Protein AF-A0A1Q3HQE5-F1 (afdb_monomer_lite)

Radius of gyration: 15.4 Å; chains: 1; bounding box: 28×26×59 Å

Secondary structure (DSSP, 8-state):
-------SEE-HHHHHHHHTS-HHHHHHHHHTT-S-EEEETTEEEEE---TT-------S--------

pLDDT: mean 74.87, std 20.27, range [40.88, 96.12]

Foldseek 3Di:
DDPPPPPQWDFLVRVCVVVVHDSVVSVVCVVVVQFDWDQDPNTITTGDDDPPDDRPPVPVDPPPPPDD

Structure (mmCIF, N/CA/C/O backbone):
data_AF-A0A1Q3HQE5-F1
#
_entry.id   AF-A0A1Q3HQE5-F1
#
loop_
_atom_site.group_PDB
_atom_site.id
_atom_site.type_symbol
_atom_site.label_atom_id
_atom_site.label_alt_id
_atom_site.label_comp_id
_atom_site.label_asym_id
_atom_site.label_entity_id
_atom_site.label_seq_id
_atom_site.pdbx_PDB_ins_code
_atom_site.Cartn_x
_atom_site.Cartn_y
_atom_site.Cartn_z
_atom_site.occupancy
_atom_site.B_iso_or_equiv
_atom_site.auth_seq_id
_atom_site.auth_comp_id
_atom_site.auth_asym_id
_atom_site.auth_atom_id
_atom_site.pdbx_PDB_model_num
ATOM 1 N N . MET A 1 1 ? 8.411 -15.102 -27.042 1.00 41.16 1 MET A N 1
ATOM 2 C CA . MET A 1 1 ? 7.545 -14.704 -25.914 1.00 41.16 1 MET A CA 1
ATOM 3 C C . MET A 1 1 ? 8.404 -13.882 -24.976 1.00 41.16 1 MET A C 1
ATOM 5 O O . MET A 1 1 ? 9.243 -14.447 -24.289 1.00 41.16 1 MET A O 1
ATOM 9 N N . SER A 1 2 ? 8.324 -12.557 -25.083 1.00 40.88 2 SER A N 1
ATOM 10 C CA . SER A 1 2 ? 9.162 -11.650 -24.301 1.00 40.88 2 SER A CA 1
ATOM 11 C C . SER A 1 2 ? 8.790 -11.774 -22.832 1.00 40.88 2 SER A C 1
ATOM 13 O O . SER A 1 2 ? 7.618 -11.637 -22.489 1.00 40.88 2 SER A O 1
ATOM 15 N N . ALA A 1 3 ? 9.783 -12.074 -21.997 1.00 44.66 3 ALA A N 1
ATOM 16 C CA . ALA A 1 3 ? 9.659 -12.048 -20.553 1.00 44.66 3 ALA A CA 1
ATOM 17 C C . ALA A 1 3 ? 9.080 -10.689 -20.150 1.00 44.66 3 ALA A C 1
ATOM 19 O O . ALA A 1 3 ? 9.734 -9.657 -20.298 1.00 44.66 3 ALA A O 1
ATOM 20 N N . VAL A 1 4 ? 7.823 -10.687 -19.710 1.00 48.34 4 VAL A N 1
ATOM 21 C CA . VAL A 1 4 ? 7.253 -9.557 -18.987 1.00 48.34 4 VAL A CA 1
ATOM 22 C C . VAL A 1 4 ? 8.083 -9.490 -17.720 1.00 48.34 4 VAL A C 1
ATOM 24 O O . VAL A 1 4 ? 7.946 -10.345 -16.852 1.00 48.34 4 VAL A O 1
ATOM 27 N N . THR A 1 5 ? 9.036 -8.564 -17.667 1.00 52.88 5 THR A N 1
ATOM 28 C CA . THR A 1 5 ? 9.836 -8.313 -16.475 1.00 52.88 5 THR A CA 1
ATOM 29 C C . THR A 1 5 ? 8.851 -7.913 -15.386 1.00 52.88 5 THR A C 1
ATOM 31 O O . THR A 1 5 ? 8.402 -6.768 -15.350 1.00 52.88 5 THR A O 1
ATOM 34 N N . GLU A 1 6 ? 8.415 -8.873 -14.570 1.00 58.88 6 GLU A N 1
ATOM 35 C CA . GLU A 1 6 ? 7.482 -8.606 -13.487 1.00 58.88 6 GLU A CA 1
ATOM 36 C C . GLU A 1 6 ? 8.118 -7.541 -12.600 1.00 58.88 6 GLU A C 1
ATOM 38 O O . GLU A 1 6 ? 9.156 -7.764 -11.975 1.00 58.88 6 GLU A O 1
ATOM 43 N N . SER A 1 7 ? 7.524 -6.346 -12.603 1.00 70.12 7 SER A N 1
ATOM 44 C CA . SER A 1 7 ? 7.958 -5.255 -11.738 1.00 70.12 7 SER A CA 1
ATOM 45 C C . SER A 1 7 ? 8.019 -5.783 -10.307 1.00 70.12 7 SER A C 1
ATOM 47 O O . SER A 1 7 ? 7.050 -6.381 -9.837 1.00 70.12 7 SER A O 1
ATOM 49 N N . ALA A 1 8 ? 9.134 -5.557 -9.608 1.00 82.88 8 ALA A N 1
ATOM 50 C CA . ALA A 1 8 ? 9.299 -5.926 -8.199 1.00 82.88 8 ALA A CA 1
ATOM 51 C C . ALA A 1 8 ? 8.368 -5.133 -7.257 1.00 82.88 8 ALA A C 1
ATOM 53 O O . ALA A 1 8 ? 8.345 -5.372 -6.051 1.00 82.88 8 ALA A O 1
ATOM 54 N N . PHE A 1 9 ? 7.598 -4.197 -7.814 1.00 86.81 9 PHE A N 1
ATOM 55 C CA . PHE A 1 9 ? 6.709 -3.299 -7.103 1.00 86.81 9 PHE A CA 1
ATOM 56 C C . PHE A 1 9 ? 5.278 -3.431 -7.604 1.00 86.81 9 PHE A C 1
ATOM 58 O O . PHE A 1 9 ? 5.063 -3.545 -8.814 1.00 86.81 9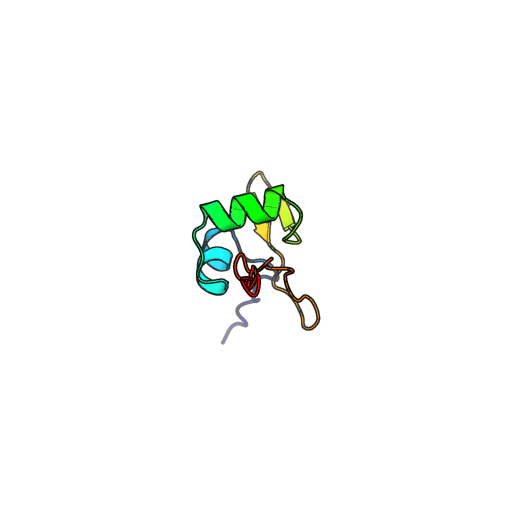 PHE A O 1
ATOM 65 N N . TRP A 1 10 ? 4.337 -3.338 -6.673 1.00 91.19 10 TRP A N 1
ATOM 66 C CA . TRP A 1 10 ? 2.965 -2.924 -6.925 1.00 91.19 10 TRP A CA 1
ATOM 67 C C . TRP A 1 10 ? 2.862 -1.397 -6.875 1.00 91.19 10 TRP A C 1
ATOM 69 O O . TRP A 1 10 ? 3.552 -0.734 -6.091 1.00 91.19 10 TRP A O 1
ATOM 79 N N . ASP A 1 11 ? 1.989 -0.812 -7.683 1.00 93.19 11 ASP A N 1
ATOM 80 C CA . ASP A 1 11 ? 1.383 0.467 -7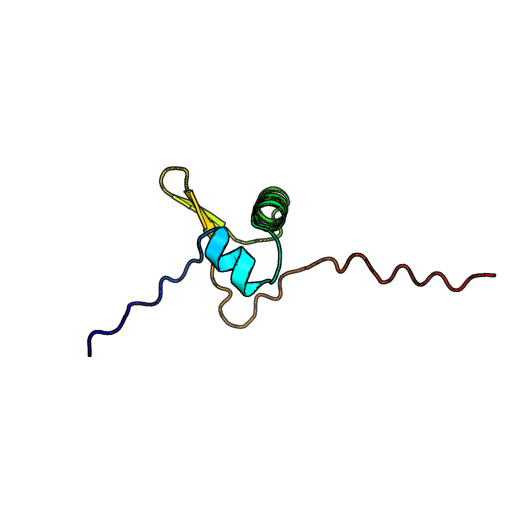.319 1.00 93.19 11 ASP A CA 1
ATOM 81 C C . ASP A 1 11 ? 0.288 0.287 -6.245 1.00 93.19 11 ASP A C 1
ATOM 83 O O . ASP A 1 11 ? 0.076 -0.799 -5.701 1.00 93.19 11 ASP A O 1
ATOM 87 N N . VAL A 1 12 ? -0.366 1.384 -5.861 1.00 93.44 12 VAL A N 1
ATOM 88 C CA . VAL A 1 12 ? -1.382 1.365 -4.799 1.00 93.44 12 VAL A CA 1
ATOM 89 C C . VAL A 1 12 ? -2.596 0.523 -5.189 1.00 93.44 12 VAL A C 1
ATOM 91 O O . VAL A 1 12 ? -3.149 -0.156 -4.325 1.00 93.44 12 VAL A O 1
ATOM 94 N N . ASP A 1 13 ? -3.011 0.570 -6.452 1.00 94.88 13 ASP A N 1
ATOM 95 C CA . ASP A 1 13 ? -4.222 -0.106 -6.912 1.00 94.88 13 ASP A CA 1
ATOM 96 C C . ASP A 1 13 ? -3.949 -1.600 -7.126 1.00 94.88 13 ASP A C 1
ATOM 98 O O . ASP A 1 13 ? -4.750 -2.441 -6.720 1.00 94.88 13 ASP A O 1
ATOM 102 N N . GLU A 1 14 ? -2.771 -1.955 -7.639 1.00 93.44 14 GLU A N 1
ATOM 103 C CA . GLU A 1 14 ? -2.312 -3.345 -7.705 1.00 93.44 14 GLU A CA 1
ATOM 104 C C . GLU A 1 14 ? -2.214 -3.978 -6.308 1.00 93.44 14 GLU A C 1
ATOM 106 O O . GLU A 1 14 ? -2.673 -5.103 -6.098 1.00 93.44 14 GLU A O 1
ATOM 111 N N . ALA A 1 15 ? -1.670 -3.251 -5.326 1.00 91.25 15 ALA A N 1
ATOM 112 C CA . ALA A 1 15 ? -1.606 -3.724 -3.945 1.00 91.25 15 ALA A CA 1
ATOM 113 C C . ALA A 1 15 ? -3.005 -3.855 -3.321 1.00 91.25 15 ALA A C 1
ATOM 115 O O . ALA A 1 15 ? -3.265 -4.813 -2.595 1.00 91.25 15 ALA A O 1
ATOM 116 N N . ALA A 1 16 ? -3.916 -2.924 -3.614 1.00 93.69 16 ALA A N 1
ATOM 117 C CA . ALA A 1 16 ? -5.300 -2.968 -3.147 1.00 93.69 16 ALA A CA 1
ATOM 118 C C . ALA A 1 16 ? -6.010 -4.242 -3.627 1.00 93.69 16 ALA A C 1
ATOM 120 O O . ALA A 1 16 ? -6.613 -4.955 -2.822 1.00 93.69 16 ALA A O 1
ATOM 121 N N . VAL A 1 17 ? -5.860 -4.574 -4.914 1.00 92.81 17 VAL A N 1
ATOM 122 C CA . VAL A 1 17 ? -6.388 -5.815 -5.498 1.00 92.81 17 VAL A CA 1
ATOM 123 C C . VAL A 1 17 ? -5.755 -7.042 -4.844 1.00 92.81 17 VAL A C 1
ATOM 125 O O . VAL A 1 17 ? -6.478 -7.956 -4.457 1.00 92.81 17 VAL A O 1
ATO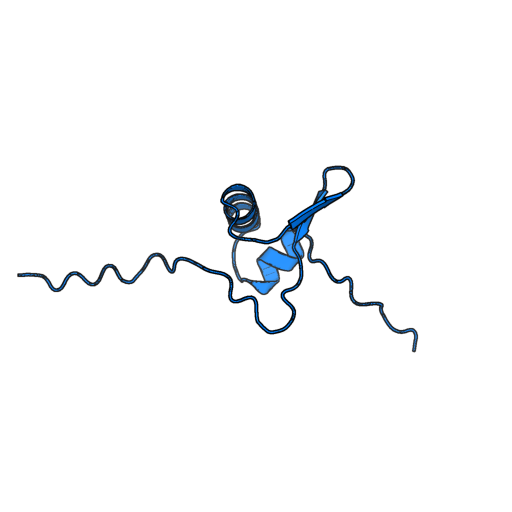M 128 N N . TYR A 1 18 ? -4.430 -7.057 -4.673 1.00 89.00 18 TYR A N 1
ATOM 129 C CA . TYR A 1 18 ? -3.721 -8.196 -4.084 1.00 89.00 18 TYR A CA 1
ATOM 130 C C . TYR A 1 18 ? -4.140 -8.478 -2.632 1.00 89.00 18 TYR A C 1
ATOM 132 O O . TYR A 1 18 ? -4.375 -9.626 -2.265 1.00 89.00 18 TYR A O 1
ATOM 140 N N . PHE A 1 19 ? -4.254 -7.436 -1.805 1.00 85.69 19 PHE A N 1
ATOM 141 C CA . PHE A 1 19 ? -4.644 -7.568 -0.398 1.00 85.69 19 PHE A CA 1
ATOM 142 C C . PHE A 1 19 ? -6.162 -7.652 -0.186 1.00 85.69 19 PHE A C 1
ATOM 144 O O . PHE A 1 19 ? -6.598 -7.906 0.935 1.00 85.69 19 PHE A O 1
ATOM 151 N N . GLY A 1 20 ? -6.971 -7.423 -1.225 1.00 89.75 20 GLY A N 1
ATOM 152 C CA . GLY A 1 20 ? -8.430 -7.392 -1.112 1.00 89.75 20 GLY A CA 1
ATOM 153 C C . GLY A 1 20 ? -8.949 -6.233 -0.254 1.00 89.75 20 GLY A C 1
ATOM 154 O O . GLY A 1 20 ? -9.964 -6.371 0.425 1.00 89.75 20 GLY A O 1
ATOM 155 N N . VAL A 1 21 ? -8.252 -5.092 -0.251 1.00 91.50 21 VAL A N 1
ATOM 156 C CA . VAL A 1 21 ? -8.616 -3.895 0.529 1.00 91.50 21 VAL A CA 1
ATOM 157 C C . VAL A 1 21 ? -8.717 -2.666 -0.369 1.00 91.50 21 VAL A C 1
ATOM 159 O O . VAL A 1 21 ? -8.296 -2.678 -1.517 1.00 91.50 21 VAL A O 1
ATOM 162 N N . SER A 1 22 ? -9.261 -1.565 0.149 1.00 95.94 22 SER A N 1
ATOM 163 C CA . SER A 1 22 ? -9.334 -0.313 -0.613 1.00 95.94 22 SER A CA 1
ATOM 164 C C . SER A 1 22 ? -7.957 0.346 -0.805 1.00 95.94 22 SER A C 1
ATOM 166 O O . SER A 1 22 ? -7.097 0.279 0.079 1.00 95.94 22 SER A O 1
ATOM 168 N N . SER A 1 23 ? -7.778 1.108 -1.890 1.00 94.81 23 SER A N 1
ATOM 169 C CA . SER A 1 23 ? -6.584 1.944 -2.115 1.00 94.81 23 SER A CA 1
ATOM 170 C C . SER A 1 23 ? -6.346 2.960 -0.986 1.00 94.81 23 SER A C 1
ATOM 172 O O . SER A 1 23 ? -5.207 3.339 -0.705 1.00 94.81 23 SER A O 1
ATOM 174 N N . TRP A 1 24 ? -7.406 3.394 -0.290 1.00 96.12 24 TRP A N 1
ATOM 175 C CA . TRP A 1 24 ? -7.287 4.235 0.906 1.00 96.12 24 TRP A CA 1
ATOM 176 C C . TRP A 1 24 ? -6.633 3.480 2.068 1.00 96.12 24 TRP A C 1
ATOM 178 O O . TRP A 1 24 ? -5.720 4.008 2.705 1.00 96.12 24 TRP A O 1
ATOM 188 N N . THR A 1 25 ? -7.038 2.228 2.299 1.00 94.25 25 THR A N 1
ATOM 189 C CA . THR A 1 25 ? -6.427 1.344 3.301 1.00 94.25 25 THR A CA 1
ATOM 190 C C . THR A 1 25 ? -4.946 1.141 3.005 1.00 94.25 25 THR A C 1
ATOM 192 O O . THR A 1 25 ? -4.126 1.314 3.901 1.00 94.25 25 THR A O 1
ATOM 195 N N . ILE A 1 26 ? -4.576 0.895 1.746 1.00 94.31 26 ILE A N 1
ATOM 196 C CA . ILE A 1 26 ? -3.167 0.774 1.343 1.00 94.31 26 ILE A CA 1
ATOM 197 C C . ILE A 1 26 ? -2.373 2.042 1.672 1.00 94.31 26 ILE A C 1
ATOM 199 O O . ILE A 1 26 ? -1.308 1.969 2.284 1.00 94.31 26 ILE A O 1
ATOM 203 N N . ARG A 1 27 ? -2.895 3.228 1.332 1.00 94.38 27 ARG A N 1
ATOM 204 C CA . ARG A 1 27 ? -2.244 4.507 1.676 1.00 94.38 27 ARG A CA 1
ATOM 205 C C . ARG A 1 27 ? -2.101 4.690 3.186 1.00 94.38 27 ARG A C 1
ATOM 207 O O . ARG A 1 27 ? -1.078 5.201 3.638 1.00 94.38 27 ARG A O 1
ATOM 214 N N . ARG A 1 28 ? -3.099 4.268 3.967 1.00 94.88 28 ARG A N 1
ATOM 215 C CA . ARG A 1 28 ? -3.030 4.272 5.432 1.00 94.88 28 ARG A CA 1
ATOM 216 C C . ARG A 1 28 ? -1.916 3.353 5.936 1.00 94.88 28 ARG A C 1
ATOM 218 O O . ARG A 1 28 ? -1.120 3.809 6.746 1.00 94.88 28 ARG A O 1
ATOM 225 N N . MET A 1 29 ? -1.830 2.120 5.440 1.00 91.44 29 MET A N 1
ATOM 226 C CA . MET A 1 29 ? -0.791 1.152 5.822 1.00 91.44 29 MET A CA 1
ATOM 227 C C . MET A 1 29 ? 0.614 1.658 5.468 1.00 91.44 29 MET A C 1
ATOM 229 O O . MET A 1 29 ? 1.533 1.576 6.277 1.00 91.44 29 MET A O 1
ATOM 233 N N . VAL A 1 30 ? 0.771 2.265 4.288 1.00 91.56 30 VAL A N 1
ATOM 234 C CA . VAL A 1 30 ? 2.008 2.940 3.864 1.00 91.56 30 VAL A CA 1
ATOM 235 C C . VAL A 1 30 ? 2.397 4.051 4.842 1.00 91.56 30 VAL A C 1
ATOM 237 O O . VAL A 1 30 ? 3.532 4.088 5.312 1.00 91.56 30 VAL A O 1
ATOM 240 N N . ASN A 1 31 ? 1.455 4.929 5.199 1.00 91.44 31 ASN A N 1
ATOM 241 C CA . ASN A 1 31 ? 1.706 6.020 6.146 1.00 91.44 31 ASN A CA 1
ATOM 242 C C . ASN A 1 31 ? 1.961 5.525 7.581 1.00 91.44 31 ASN A C 1
ATOM 244 O O . ASN A 1 31 ? 2.656 6.198 8.336 1.00 91.44 31 ASN A O 1
ATOM 248 N N . ALA A 1 32 ? 1.412 4.367 7.952 1.00 89.88 32 ALA A N 1
ATOM 249 C CA . ALA A 1 32 ? 1.660 3.706 9.230 1.00 89.88 32 ALA A CA 1
ATOM 250 C C . ALA A 1 32 ? 2.991 2.927 9.263 1.00 89.88 32 ALA A C 1
ATOM 252 O O . ALA A 1 32 ? 3.380 2.442 10.323 1.00 89.88 32 ALA A O 1
ATOM 253 N N . GLY A 1 33 ? 3.696 2.810 8.129 1.00 87.31 33 GLY A N 1
ATOM 254 C CA . GLY A 1 33 ? 4.942 2.045 8.018 1.00 87.31 33 GLY A CA 1
ATOM 255 C C . GLY A 1 33 ? 4.746 0.526 7.977 1.00 87.31 33 GLY A C 1
ATOM 256 O O . GLY A 1 33 ? 5.704 -0.217 8.161 1.00 87.31 33 GLY A O 1
ATOM 257 N N . GLU A 1 34 ? 3.523 0.054 7.733 1.00 88.00 34 GLU A N 1
ATOM 258 C CA . GLU A 1 34 ? 3.176 -1.376 7.694 1.00 88.00 34 GLU A CA 1
ATOM 259 C C . GLU A 1 34 ? 3.539 -2.034 6.354 1.00 88.00 34 GLU A C 1
ATOM 261 O O . GLU A 1 34 ? 3.659 -3.256 6.267 1.00 88.00 34 GLU A O 1
ATOM 266 N N . LEU A 1 35 ? 3.725 -1.228 5.303 1.00 87.94 35 LEU A N 1
ATOM 267 C CA . LEU A 1 35 ? 4.140 -1.677 3.977 1.00 87.94 35 LEU A CA 1
ATOM 268 C C . LEU A 1 35 ? 5.492 -1.071 3.608 1.00 87.94 35 LEU A C 1
ATOM 270 O O . LEU A 1 35 ? 5.669 0.153 3.640 1.00 87.94 35 LEU A O 1
ATOM 274 N N . LEU A 1 36 ? 6.425 -1.930 3.191 1.00 87.88 36 LEU A N 1
ATOM 275 C CA . LEU A 1 36 ? 7.685 -1.485 2.615 1.00 87.88 36 LEU A CA 1
ATOM 276 C C . LEU A 1 36 ? 7.402 -0.818 1.269 1.00 87.88 36 LEU A C 1
ATOM 278 O O . LEU A 1 36 ? 6.826 -1.423 0.360 1.00 87.88 36 LEU A O 1
ATOM 282 N N . HIS A 1 37 ? 7.795 0.442 1.149 1.00 89.81 37 HIS A N 1
ATOM 283 C CA . HIS A 1 37 ? 7.477 1.246 -0.014 1.00 89.81 37 HIS A CA 1
ATOM 284 C C . HIS A 1 37 ? 8.577 2.258 -0.317 1.00 89.81 37 HIS A C 1
ATOM 286 O O . HIS A 1 37 ? 9.344 2.661 0.555 1.00 89.81 37 HIS A O 1
ATOM 292 N N . GLU A 1 38 ? 8.583 2.720 -1.559 1.00 90.75 38 GLU A N 1
ATOM 293 C CA . GLU A 1 38 ? 9.364 3.855 -2.027 1.00 90.75 38 GLU A CA 1
ATOM 294 C C . GLU A 1 38 ? 8.459 4.893 -2.678 1.00 90.75 38 GLU A C 1
ATOM 296 O O . GLU A 1 38 ? 7.357 4.598 -3.152 1.00 90.75 38 GLU A O 1
ATOM 301 N N . ARG A 1 39 ? 8.937 6.137 -2.721 1.00 91.19 39 ARG A N 1
ATOM 302 C CA . ARG A 1 39 ? 8.302 7.204 -3.493 1.00 91.19 39 ARG A CA 1
ATOM 303 C C . ARG A 1 39 ? 9.158 7.525 -4.706 1.00 91.19 39 ARG A C 1
ATOM 305 O O . ARG A 1 39 ? 10.208 8.145 -4.585 1.00 91.19 39 ARG A O 1
ATOM 312 N N . VAL A 1 40 ? 8.672 7.155 -5.884 1.00 87.38 40 VAL A N 1
ATOM 313 C CA . VAL A 1 40 ? 9.345 7.410 -7.161 1.00 87.38 40 VAL A CA 1
ATOM 314 C C . VAL A 1 40 ? 8.536 8.446 -7.924 1.00 87.38 40 VAL A C 1
ATOM 316 O O . VAL A 1 40 ? 7.398 8.188 -8.308 1.00 87.38 40 VAL A O 1
ATOM 319 N N . ARG A 1 41 ? 9.108 9.640 -8.135 1.00 88.44 41 ARG A N 1
ATOM 320 C CA . ARG A 1 41 ? 8.438 10.764 -8.827 1.00 88.44 41 ARG A CA 1
ATOM 321 C C . ARG A 1 41 ? 7.063 11.119 -8.227 1.00 88.44 41 ARG A C 1
ATOM 323 O O . ARG A 1 41 ? 6.129 11.443 -8.949 1.00 88.44 41 ARG A O 1
ATOM 330 N N . GLY A 1 42 ? 6.927 11.014 -6.904 1.00 87.12 42 GLY A N 1
ATOM 331 C CA . GLY A 1 42 ? 5.673 11.280 -6.189 1.00 87.12 42 GLY A CA 1
ATOM 332 C C . GLY A 1 42 ? 4.665 10.124 -6.179 1.00 87.12 42 GLY A C 1
ATOM 333 O O . GLY A 1 42 ? 3.680 10.201 -5.447 1.00 87.12 42 GLY A O 1
ATOM 334 N N . ALA A 1 43 ? 4.915 9.036 -6.913 1.00 89.81 43 ALA A N 1
ATOM 335 C CA . ALA A 1 43 ? 4.097 7.828 -6.869 1.00 89.81 43 ALA A CA 1
ATOM 336 C C . ALA A 1 43 ? 4.606 6.852 -5.801 1.00 89.81 43 ALA A C 1
ATOM 338 O O . ALA A 1 43 ? 5.813 6.650 -5.655 1.00 89.81 43 ALA A O 1
ATOM 339 N N . ILE A 1 44 ? 3.677 6.232 -5.072 1.00 92.19 44 ILE A N 1
ATOM 340 C CA . ILE A 1 44 ? 3.977 5.193 -4.084 1.00 92.19 44 ILE A CA 1
ATOM 341 C C . ILE A 1 44 ? 4.195 3.872 -4.829 1.00 92.19 44 ILE A C 1
ATOM 343 O O . ILE A 1 44 ? 3.348 3.458 -5.620 1.00 92.19 44 ILE A O 1
ATOM 347 N N . ARG A 1 45 ? 5.329 3.223 -4.569 1.00 92.25 45 ARG A N 1
ATOM 348 C CA . ARG A 1 45 ? 5.691 1.900 -5.083 1.00 92.25 45 ARG A CA 1
ATOM 349 C C . ARG A 1 45 ? 5.864 0.964 -3.901 1.00 92.25 45 ARG A C 1
ATOM 351 O O . ARG A 1 45 ? 6.730 1.194 -3.066 1.00 92.25 45 ARG A O 1
ATOM 358 N N . ILE A 1 46 ? 5.018 -0.048 -3.811 1.00 91.19 46 ILE A N 1
ATOM 359 C CA . ILE A 1 46 ? 4.972 -0.999 -2.701 1.00 91.19 46 ILE A CA 1
ATOM 360 C C . ILE A 1 46 ? 5.731 -2.236 -3.138 1.00 91.19 46 ILE A C 1
ATOM 362 O O . ILE A 1 46 ? 5.472 -2.772 -4.211 1.00 91.19 46 ILE A O 1
ATOM 366 N N . TYR A 1 47 ? 6.681 -2.687 -2.333 1.00 87.75 47 TYR A N 1
ATOM 367 C CA . TYR A 1 47 ? 7.437 -3.885 -2.667 1.00 87.75 47 TYR A CA 1
ATOM 368 C C . TYR A 1 47 ? 6.517 -5.107 -2.691 1.00 87.75 47 TYR A C 1
ATOM 370 O O . TYR A 1 47 ? 5.794 -5.369 -1.727 1.00 87.75 47 TYR A O 1
ATOM 378 N N . LYS A 1 48 ? 6.574 -5.879 -3.783 1.00 84.06 48 LYS A N 1
ATOM 379 C CA . LYS A 1 48 ? 5.999 -7.223 -3.809 1.00 84.06 48 LYS A CA 1
ATOM 380 C C . LYS A 1 48 ? 6.833 -8.053 -2.844 1.00 84.06 48 LYS A C 1
ATOM 382 O O . LYS A 1 48 ? 8.026 -8.246 -3.074 1.00 84.06 48 LYS A O 1
ATOM 387 N N . ALA A 1 49 ? 6.244 -8.475 -1.734 1.00 71.19 49 ALA A N 1
ATOM 388 C CA . ALA A 1 49 ? 6.896 -9.356 -0.778 1.00 71.19 49 ALA A CA 1
ATOM 389 C C . ALA A 1 49 ? 7.490 -10.571 -1.515 1.00 71.19 49 ALA A C 1
ATOM 391 O O . ALA A 1 49 ? 6.747 -11.420 -2.004 1.00 71.19 49 ALA A O 1
ATOM 392 N N . ARG A 1 50 ? 8.822 -10.667 -1.615 1.00 54.00 50 ARG A N 1
ATOM 393 C CA . ARG A 1 50 ? 9.455 -11.976 -1.825 1.00 54.00 50 ARG A CA 1
ATOM 394 C C . ARG A 1 50 ? 9.241 -12.796 -0.553 1.00 54.00 50 ARG A C 1
ATOM 396 O O . ARG A 1 50 ? 9.085 -12.210 0.519 1.00 54.00 50 ARG A O 1
ATOM 403 N N . GLU A 1 51 ? 9.181 -14.120 -0.693 1.00 42.12 51 GLU A N 1
ATOM 404 C CA . GLU A 1 51 ? 8.942 -15.061 0.41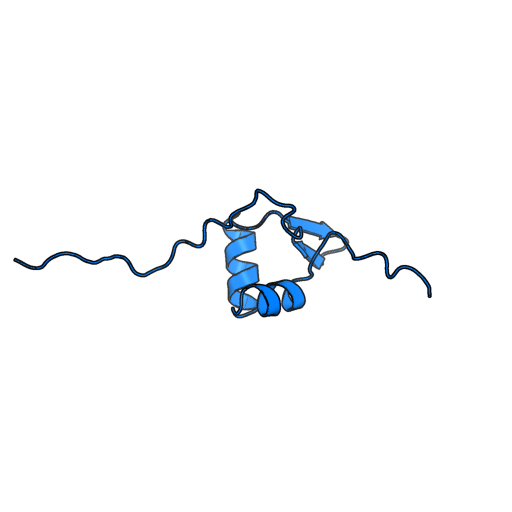0 1.00 42.12 51 GLU A CA 1
ATOM 405 C C . GLU A 1 51 ? 9.616 -14.608 1.719 1.00 42.12 51 GLU A C 1
ATOM 407 O O . GLU A 1 51 ? 10.828 -14.400 1.761 1.00 42.12 51 GLU A O 1
ATOM 412 N N . GLY A 1 52 ? 8.810 -14.411 2.770 1.00 44.06 52 GLY A N 1
ATOM 413 C CA . GLY A 1 52 ? 9.275 -14.013 4.105 1.00 44.06 52 GLY A CA 1
ATOM 414 C C . GLY A 1 52 ? 8.722 -12.690 4.646 1.00 44.06 52 GLY A C 1
ATOM 415 O O . GLY A 1 52 ? 8.840 -12.449 5.846 1.00 44.06 52 GLY A O 1
ATOM 416 N N . PHE A 1 53 ? 8.083 -11.844 3.828 1.00 55.00 53 PHE A N 1
ATOM 417 C CA . PHE A 1 53 ? 7.389 -10.650 4.332 1.00 55.00 53 PHE A CA 1
ATOM 418 C C . PHE A 1 53 ? 5.905 -10.951 4.562 1.00 55.00 53 PHE A C 1
ATOM 420 O O . PHE A 1 53 ? 5.077 -10.832 3.660 1.00 55.00 53 PHE A O 1
ATOM 427 N N . THR A 1 54 ? 5.573 -11.354 5.787 1.00 54.00 54 THR A N 1
ATOM 428 C CA . THR A 1 54 ? 4.188 -11.398 6.261 1.00 54.00 54 THR A CA 1
ATOM 429 C C . THR A 1 54 ? 3.806 -9.975 6.656 1.00 54.00 54 THR A C 1
ATOM 431 O O . THR A 1 54 ? 4.341 -9.480 7.653 1.00 54.00 54 T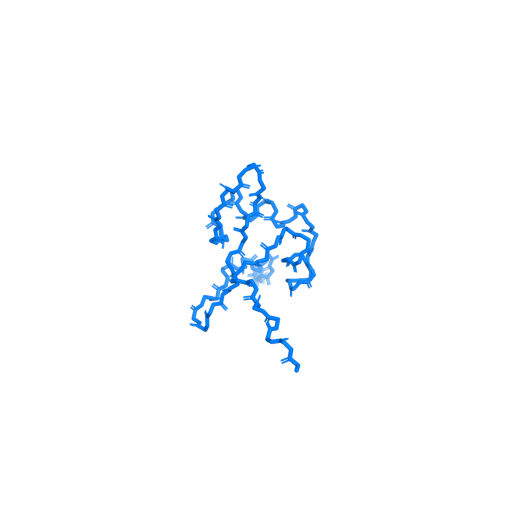HR A O 1
ATOM 434 N N . PRO A 1 55 ? 2.932 -9.274 5.908 1.00 52.09 55 PRO A N 1
ATOM 435 C CA . PRO A 1 55 ? 2.431 -7.996 6.378 1.00 52.09 55 PRO A CA 1
ATOM 436 C C . PRO A 1 55 ? 1.796 -8.225 7.747 1.00 52.09 55 PRO A C 1
ATOM 438 O O . PRO A 1 55 ? 0.971 -9.126 7.918 1.00 52.09 55 PRO A O 1
ATOM 441 N N . LEU A 1 56 ? 2.194 -7.411 8.723 1.00 52.19 56 LEU A N 1
ATOM 442 C CA . LEU A 1 56 ? 1.518 -7.309 10.009 1.00 52.19 56 LEU A CA 1
ATOM 443 C C . LEU A 1 56 ? 0.176 -6.615 9.768 1.00 52.19 56 LEU A C 1
ATOM 445 O O . LEU A 1 56 ? -0.047 -5.494 10.216 1.00 52.19 56 LEU A O 1
ATOM 449 N N . VAL A 1 57 ? -0.719 -7.262 9.021 1.00 53.97 57 VAL A N 1
ATOM 450 C CA . VAL A 1 57 ? -2.124 -6.892 9.034 1.00 53.97 57 VAL A CA 1
ATOM 451 C C . VAL A 1 57 ? -2.538 -7.142 10.471 1.00 53.97 57 VAL A C 1
ATOM 453 O O . VAL A 1 57 ? -2.694 -8.286 10.894 1.00 53.97 57 VAL A O 1
ATOM 456 N N . ARG A 1 58 ? -2.628 -6.075 11.269 1.00 49.22 58 ARG A N 1
ATOM 457 C CA . ARG A 1 58 ? -3.330 -6.151 12.543 1.00 49.22 58 ARG A CA 1
ATOM 458 C C . ARG A 1 58 ? -4.762 -6.474 12.170 1.00 49.22 58 ARG A C 1
ATOM 460 O O . ARG A 1 58 ? -5.516 -5.565 11.840 1.00 49.22 58 ARG A O 1
ATOM 467 N N . THR A 1 59 ? -5.108 -7.757 12.153 1.00 46.69 59 THR A N 1
ATOM 468 C CA . THR A 1 59 ? -6.486 -8.209 12.039 1.00 46.69 59 THR A CA 1
ATOM 469 C C . THR A 1 59 ? -7.242 -7.469 13.133 1.00 46.69 59 THR A C 1
ATOM 471 O O . THR A 1 59 ? -6.935 -7.677 14.313 1.00 46.69 59 THR A O 1
ATOM 474 N N . PRO A 1 60 ? -8.159 -6.548 12.807 1.00 49.34 60 PRO A N 1
ATOM 475 C CA . PRO A 1 60 ? -8.868 -5.805 13.827 1.00 49.34 60 PRO A CA 1
ATOM 476 C C . PRO A 1 60 ? -10.000 -6.677 14.372 1.00 49.34 60 PRO A C 1
ATOM 478 O O . PRO A 1 60 ? -11.124 -6.224 14.398 1.00 49.34 60 PRO A O 1
ATOM 481 N N . GLU A 1 61 ? -9.739 -7.932 14.751 1.00 45.97 61 GLU A N 1
ATOM 482 C CA . GLU A 1 61 ? -10.763 -8.832 15.295 1.00 45.97 61 GLU A CA 1
ATOM 483 C C . GLU A 1 61 ? -10.143 -10.084 15.931 1.00 45.97 61 GLU A C 1
ATOM 485 O O . GLU A 1 61 ? -10.249 -11.209 15.459 1.00 45.97 61 GLU A O 1
ATOM 490 N N . ALA A 1 62 ? -9.473 -9.875 17.058 1.00 45.66 62 ALA A N 1
ATOM 49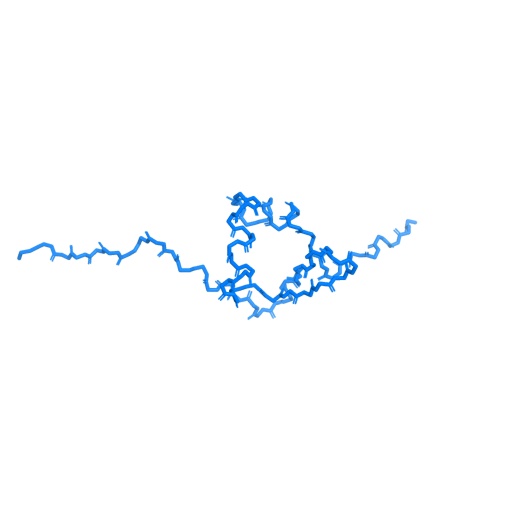1 C CA . ALA A 1 62 ? -9.451 -10.864 18.131 1.00 45.66 62 ALA A CA 1
ATOM 492 C C . ALA A 1 62 ? -9.534 -10.145 19.484 1.00 45.66 62 ALA A C 1
ATOM 494 O O . ALA A 1 62 ? -8.840 -10.480 20.436 1.00 45.66 62 ALA A O 1
ATOM 495 N N . SER A 1 63 ? -10.414 -9.143 19.581 1.00 48.84 63 SER A N 1
ATOM 496 C CA . SER A 1 63 ? -10.983 -8.755 20.873 1.00 48.84 63 SER A CA 1
ATOM 497 C C . SER A 1 63 ? -12.054 -9.780 21.248 1.00 48.84 63 SER A C 1
ATOM 499 O O . SER A 1 63 ? -13.226 -9.446 21.399 1.00 48.84 63 SER A O 1
ATOM 501 N N . VAL A 1 64 ? -11.664 -11.050 21.379 1.00 49.03 64 VAL A N 1
ATOM 502 C CA . VAL A 1 64 ? -12.454 -11.994 22.165 1.00 49.03 64 VAL A CA 1
ATOM 503 C C . VAL A 1 64 ? -12.052 -11.729 23.606 1.00 49.03 64 VAL A C 1
ATOM 505 O O . VAL A 1 64 ? -11.158 -12.364 24.154 1.00 49.03 64 VAL A O 1
ATOM 508 N N . ALA A 1 65 ? -12.682 -10.719 24.198 1.00 51.31 65 ALA A N 1
ATOM 509 C CA . ALA A 1 65 ? -12.875 -10.735 25.632 1.00 51.31 65 ALA A CA 1
ATOM 510 C C . ALA A 1 65 ? -13.851 -11.889 25.905 1.00 51.31 65 ALA A C 1
ATOM 512 O O . ALA A 1 65 ? -14.987 -11.819 25.426 1.00 51.31 65 ALA A O 1
ATOM 513 N N . PRO A 1 66 ? -13.470 -12.960 26.623 1.00 42.53 66 PRO A N 1
ATOM 514 C CA . PRO A 1 66 ? -14.491 -13.736 27.290 1.00 42.53 66 PRO A CA 1
ATOM 515 C C . PRO A 1 66 ? -15.114 -12.810 28.339 1.00 42.53 66 PRO A C 1
ATOM 517 O O . PRO A 1 66 ? -14.438 -12.272 29.216 1.00 42.53 66 PRO A O 1
ATOM 520 N N . ALA A 1 67 ? -16.399 -12.543 28.138 1.00 52.69 67 ALA A N 1
ATOM 521 C CA . ALA A 1 67 ? -17.255 -11.877 29.093 1.00 52.69 67 ALA A CA 1
ATOM 522 C C . ALA A 1 67 ? -17.345 -12.702 30.386 1.00 52.69 67 ALA A C 1
ATOM 524 O O . ALA A 1 67 ? -17.489 -13.917 30.296 1.00 52.69 67 ALA A O 1
ATOM 525 N N . ALA A 1 68 ? -17.331 -11.976 31.511 1.00 52.66 68 ALA A N 1
ATOM 526 C CA . ALA A 1 68 ? -17.787 -12.339 32.861 1.00 52.66 68 ALA A CA 1
ATOM 527 C C . ALA A 1 68 ? -17.182 -13.591 33.525 1.00 52.66 68 ALA A C 1
ATOM 529 O O . ALA A 1 68 ? -17.485 -14.727 33.107 1.00 52.66 68 ALA A O 1
#

Sequence (68 aa):
MSAVTESAFWDVDEAAVYFGVSSWTIRRMVNAGELLHERVRGAIRIYKAREGFTPLVRTPEASVAPAA